Protein AF-A0AAV5KR91-F1 (afdb_monomer)

Secondary structure (DSSP, 8-state):
-HHHHHHHHHHHHHHHHHHGGGTS------HHHHHHHHHHHHHHHHHHHHHHHHHHHHHHHHHHHHHHHHHTS---HHHHHHHHHHHSPPPP----HHHHHHHHTT-

Structure (mmCIF, N/CA/C/O backbone):
data_AF-A0AAV5KR91-F1
#
_entry.id   AF-A0AAV5KR91-F1
#
loop_
_atom_site.group_PDB
_atom_site.id
_atom_site.type_symbol
_atom_site.label_atom_id
_atom_site.label_alt_id
_atom_site.label_comp_id
_atom_site.label_asym_id
_atom_site.label_entity_id
_atom_site.label_seq_id
_atom_site.pdbx_PDB_ins_code
_atom_site.Cartn_x
_atom_site.Cartn_y
_atom_site.Cartn_z
_atom_site.occupancy
_atom_site.B_iso_or_equiv
_a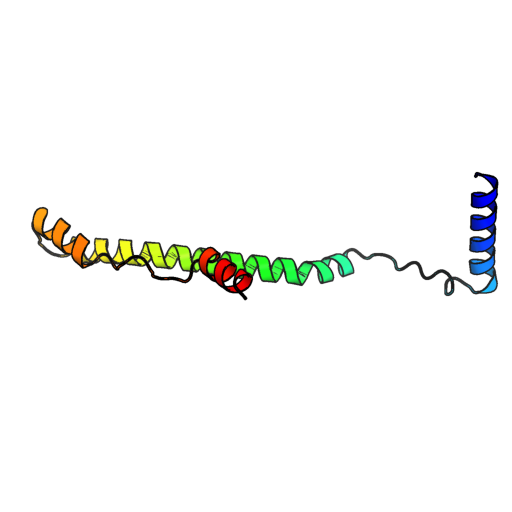tom_site.auth_seq_id
_atom_site.auth_comp_id
_atom_site.auth_asym_id
_atom_site.auth_atom_id
_atom_site.pdbx_PDB_model_num
ATOM 1 N N . MET A 1 1 ? 47.155 2.860 -19.892 1.00 60.72 1 MET A N 1
ATOM 2 C CA . MET A 1 1 ? 45.676 2.835 -19.754 1.00 60.72 1 MET A CA 1
ATOM 3 C C . MET A 1 1 ? 44.978 3.657 -20.840 1.00 60.72 1 MET A C 1
ATOM 5 O O . MET A 1 1 ? 44.099 3.119 -21.496 1.00 60.72 1 MET A O 1
ATOM 9 N N . LYS A 1 2 ? 45.434 4.891 -21.110 1.00 67.56 2 LYS A N 1
ATOM 10 C CA . LYS A 1 2 ? 44.912 5.792 -22.159 1.00 67.56 2 LYS A CA 1
ATOM 11 C C . LYS A 1 2 ? 44.837 5.164 -23.565 1.00 67.56 2 LYS A C 1
ATOM 13 O O . LYS A 1 2 ? 43.777 5.152 -24.169 1.00 67.56 2 LYS A O 1
ATOM 18 N N . PHE A 1 3 ? 45.903 4.485 -23.995 1.00 75.44 3 PHE A N 1
ATOM 19 C CA . PHE A 1 3 ? 45.962 3.776 -25.285 1.00 75.44 3 PHE A CA 1
ATOM 20 C C . PHE A 1 3 ? 44.890 2.682 -25.460 1.00 75.44 3 PHE A C 1
ATOM 22 O O . PHE A 1 3 ? 44.419 2.426 -26.561 1.00 75.44 3 PHE A O 1
ATOM 29 N N . LYS A 1 4 ? 44.469 2.026 -24.369 1.00 76.06 4 LYS A N 1
ATOM 30 C CA . LYS A 1 4 ? 43.429 0.986 -24.430 1.00 76.06 4 LYS A CA 1
ATOM 31 C C . LYS A 1 4 ? 42.035 1.596 -24.604 1.00 76.06 4 LYS A C 1
ATOM 33 O O . LYS A 1 4 ? 41.194 0.973 -25.236 1.00 76.06 4 LYS A O 1
ATOM 38 N N . LEU A 1 5 ? 41.813 2.793 -24.057 1.00 75.19 5 LEU A N 1
ATOM 39 C CA . LEU A 1 5 ? 40.546 3.511 -24.171 1.00 75.19 5 LEU A CA 1
ATOM 40 C C . LEU A 1 5 ? 40.336 4.038 -25.595 1.00 75.19 5 LEU A C 1
ATOM 42 O O . LEU A 1 5 ? 39.254 3.870 -26.144 1.00 75.19 5 LEU A O 1
ATOM 46 N N . GLU A 1 6 ? 41.391 4.586 -26.206 1.00 83.25 6 GLU A N 1
ATOM 47 C CA . GLU A 1 6 ? 41.323 5.127 -27.571 1.00 83.25 6 GLU A CA 1
ATOM 48 C C . GLU A 1 6 ? 41.040 4.035 -28.612 1.00 83.25 6 GLU A C 1
ATOM 50 O O . GLU A 1 6 ? 40.171 4.205 -29.467 1.00 83.25 6 GLU A O 1
ATOM 55 N N . ARG A 1 7 ? 41.646 2.847 -28.459 1.00 83.31 7 ARG A N 1
ATOM 56 C CA . ARG A 1 7 ? 41.321 1.701 -29.323 1.00 83.31 7 ARG A CA 1
ATOM 57 C C . ARG A 1 7 ? 39.882 1.222 -29.170 1.00 83.31 7 ARG A C 1
ATOM 59 O O . ARG A 1 7 ? 39.274 0.823 -30.152 1.00 83.31 7 ARG A O 1
ATOM 66 N N . LEU A 1 8 ? 39.327 1.240 -27.956 1.00 80.81 8 LEU A N 1
ATOM 67 C CA . LEU A 1 8 ? 37.930 0.850 -27.750 1.00 80.81 8 LEU A CA 1
ATOM 68 C C . LEU A 1 8 ? 36.996 1.822 -28.471 1.00 80.81 8 LEU A C 1
ATOM 70 O O . LEU A 1 8 ? 36.106 1.372 -29.179 1.00 80.81 8 LEU A O 1
ATOM 74 N N . THR A 1 9 ? 37.230 3.131 -28.363 1.00 82.56 9 THR A N 1
ATOM 75 C CA . THR A 1 9 ? 36.407 4.133 -29.055 1.00 82.56 9 THR A CA 1
ATOM 76 C C . THR A 1 9 ? 36.480 4.036 -30.578 1.00 82.56 9 THR A C 1
ATOM 78 O O . THR A 1 9 ? 35.463 4.227 -31.238 1.00 82.56 9 THR A O 1
ATOM 81 N N . GLU A 1 10 ? 37.639 3.696 -31.148 1.00 84.88 10 GLU A N 1
ATOM 82 C CA . GLU A 1 10 ? 37.766 3.433 -32.590 1.00 84.88 10 GLU A CA 1
ATOM 83 C C . GLU A 1 10 ? 37.020 2.164 -33.013 1.00 84.88 10 GLU A C 1
ATOM 85 O O . GLU A 1 10 ? 36.340 2.161 -34.036 1.00 84.88 10 GLU A O 1
ATOM 90 N N . ILE A 1 11 ? 37.092 1.103 -32.201 1.00 81.88 11 ILE A N 1
ATOM 91 C CA . ILE A 1 11 ? 36.346 -0.140 -32.435 1.00 81.88 11 ILE A CA 1
ATOM 92 C C . ILE A 1 11 ? 34.835 0.128 -32.402 1.00 81.88 11 ILE A C 1
ATOM 94 O O . ILE A 1 11 ? 34.123 -0.362 -33.272 1.00 81.88 11 ILE A O 1
ATOM 98 N N . TYR A 1 12 ? 34.349 0.933 -31.451 1.00 77.06 12 TYR A N 1
ATOM 99 C CA . TYR A 1 12 ? 32.935 1.316 -31.375 1.00 77.06 12 TYR A CA 1
ATOM 100 C C . TYR A 1 12 ? 32.474 2.071 -32.625 1.00 77.06 12 TYR A C 1
ATOM 102 O O . TYR A 1 12 ? 31.464 1.692 -33.208 1.00 77.06 12 TYR A O 1
ATOM 110 N N . LYS A 1 13 ? 33.241 3.072 -33.077 1.00 81.25 13 LYS A N 1
ATOM 111 C CA . LYS A 1 13 ? 32.920 3.827 -34.300 1.00 81.25 13 LYS A CA 1
ATOM 112 C C . LYS A 1 13 ? 32.867 2.933 -35.533 1.00 81.25 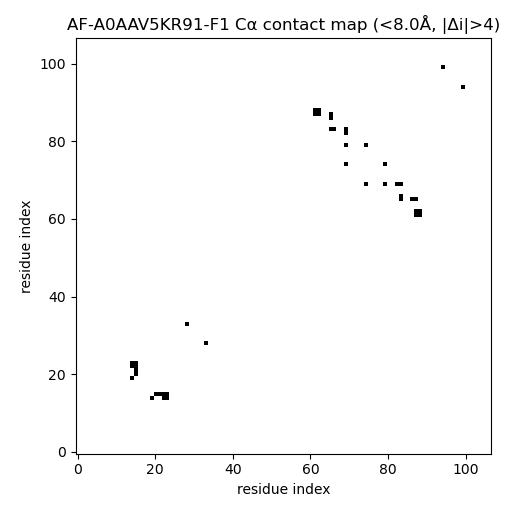13 LYS A C 1
ATOM 114 O O . LYS A 1 13 ? 31.952 3.050 -36.335 1.00 81.25 13 LYS A O 1
ATOM 119 N N . LYS A 1 14 ? 33.825 2.013 -35.655 1.00 82.31 14 LYS A N 1
ATOM 120 C CA . LYS A 1 14 ? 33.876 1.083 -36.782 1.00 82.31 14 LYS A CA 1
ATOM 121 C C . LYS A 1 14 ? 32.693 0.111 -36.787 1.00 82.31 14 LYS A C 1
ATOM 123 O O . LYS A 1 14 ? 32.136 -0.170 -37.838 1.00 82.31 14 LYS A O 1
ATOM 128 N N . LEU A 1 15 ? 32.284 -0.376 -35.615 1.00 80.94 15 LEU A N 1
ATOM 129 C CA . LEU A 1 15 ? 31.112 -1.247 -35.488 1.00 80.94 15 LEU A CA 1
ATOM 130 C C . LEU A 1 15 ? 29.796 -0.517 -35.807 1.00 80.94 15 LEU A C 1
ATOM 132 O O . LEU A 1 15 ? 28.885 -1.134 -36.350 1.00 80.94 15 LEU A O 1
ATOM 136 N N . GLU A 1 16 ? 29.697 0.772 -35.483 1.00 77.56 16 GLU A N 1
ATOM 137 C CA . GLU A 1 16 ? 28.545 1.621 -35.814 1.00 77.56 16 GLU A CA 1
ATOM 138 C C . GLU A 1 16 ? 28.460 1.925 -37.319 1.00 77.56 16 GLU A C 1
ATOM 140 O O . GLU A 1 16 ? 27.376 1.879 -37.896 1.00 77.56 16 GLU A O 1
ATOM 145 N N . GLU A 1 17 ? 29.602 2.183 -37.964 1.00 80.25 17 GLU A N 1
ATOM 146 C CA . GLU A 1 17 ? 29.702 2.478 -39.400 1.00 80.25 17 GLU A CA 1
ATOM 147 C C . GLU A 1 17 ? 29.425 1.242 -40.276 1.00 80.25 17 GLU A C 1
ATOM 149 O O . GLU A 1 17 ? 28.644 1.324 -41.222 1.00 80.25 17 GLU A O 1
ATOM 154 N N . ASP A 1 18 ? 30.007 0.085 -39.934 1.00 81.31 18 ASP A N 1
ATOM 155 C CA . ASP A 1 18 ? 29.927 -1.136 -40.754 1.00 81.31 18 ASP A CA 1
ATOM 156 C C . ASP A 1 18 ? 28.573 -1.862 -40.635 1.00 81.31 18 ASP A C 1
ATOM 158 O O . ASP A 1 18 ? 28.128 -2.523 -41.575 1.00 81.31 18 ASP A O 1
ATOM 162 N N . PHE A 1 19 ? 27.910 -1.770 -39.479 1.00 74.56 19 PHE A N 1
ATOM 163 C CA . PHE A 1 19 ? 26.692 -2.539 -39.192 1.00 74.56 19 PHE A CA 1
ATOM 164 C C . PHE A 1 19 ? 25.464 -1.667 -38.874 1.00 74.56 19 PHE A C 1
ATOM 166 O O . PHE A 1 19 ? 24.386 -2.183 -38.547 1.00 74.56 19 PHE A O 1
ATOM 173 N N . GLY A 1 20 ? 25.612 -0.345 -38.986 1.00 67.88 20 GLY A N 1
ATOM 174 C CA . GLY A 1 20 ? 24.594 0.635 -38.628 1.00 67.88 20 GLY A CA 1
ATOM 175 C C . GLY A 1 20 ? 24.280 0.650 -37.130 1.00 67.88 20 GLY A C 1
ATOM 176 O O . GLY A 1 20 ? 24.766 -0.168 -36.344 1.00 67.88 20 GLY A O 1
ATOM 177 N N . GLU A 1 21 ? 23.368 1.539 -36.727 1.00 62.78 21 GLU A N 1
ATOM 178 C CA . GLU A 1 21 ? 22.912 1.707 -35.332 1.00 62.78 21 GLU A CA 1
ATOM 179 C C . GLU A 1 21 ? 22.331 0.423 -34.687 1.00 62.78 21 GLU A C 1
ATOM 181 O O . GLU A 1 21 ? 21.990 0.405 -33.506 1.00 62.78 21 GLU A O 1
ATOM 186 N N . THR A 1 22 ? 22.214 -0.675 -35.440 1.00 61.94 22 THR A N 1
ATOM 187 C CA . THR A 1 22 ? 21.635 -1.945 -34.990 1.00 61.94 22 THR A CA 1
ATOM 188 C C . THR A 1 22 ? 22.595 -2.834 -34.192 1.00 61.94 22 THR A C 1
ATOM 190 O O . THR A 1 22 ? 22.123 -3.673 -33.424 1.00 61.94 22 THR A O 1
ATOM 193 N N . VAL A 1 23 ? 23.920 -2.648 -34.306 1.00 62.72 23 VAL A N 1
ATOM 194 C CA . VAL A 1 23 ? 24.908 -3.452 -33.546 1.00 62.72 23 VAL A CA 1
ATOM 195 C C . VAL A 1 23 ? 25.228 -2.861 -32.174 1.00 62.72 23 VAL A C 1
ATOM 197 O O . VAL A 1 23 ? 25.506 -3.606 -31.234 1.00 62.72 23 VAL A O 1
ATOM 200 N N . LEU A 1 24 ? 25.100 -1.543 -32.007 1.00 65.50 24 LEU A N 1
ATOM 201 C CA . LEU A 1 24 ? 25.19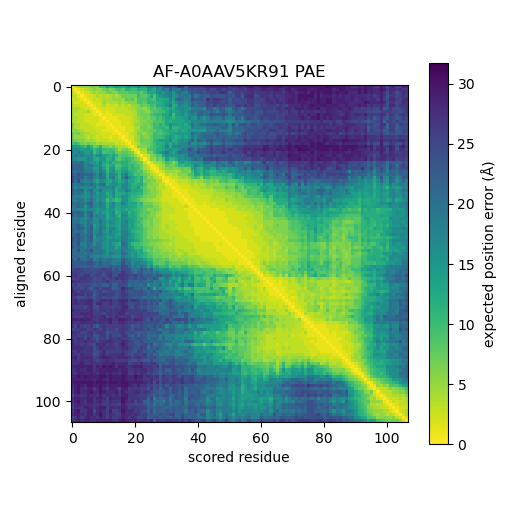9 -0.879 -30.706 1.00 65.50 24 LEU A CA 1
ATOM 202 C C . LEU A 1 24 ? 23.803 -0.650 -30.125 1.00 65.50 24 LEU A C 1
ATOM 204 O O . LEU A 1 24 ? 23.340 0.482 -30.011 1.00 65.50 24 LEU A O 1
ATOM 208 N N . TYR A 1 25 ? 23.123 -1.731 -29.730 1.00 61.53 25 TYR A N 1
ATOM 209 C CA . TYR A 1 25 ? 21.859 -1.614 -29.002 1.00 61.53 25 TYR A CA 1
ATOM 210 C C . TYR A 1 25 ? 22.104 -0.967 -27.629 1.00 61.53 25 TYR A C 1
ATOM 212 O O . TYR A 1 25 ? 22.407 -1.643 -26.645 1.00 61.53 25 TYR A O 1
ATOM 220 N N . VAL A 1 26 ? 21.984 0.360 -27.558 1.00 70.56 26 VAL A N 1
ATOM 221 C CA . VAL A 1 26 ? 21.910 1.110 -26.302 1.00 70.56 26 VAL A CA 1
ATOM 222 C C . VAL A 1 26 ? 20.429 1.362 -26.029 1.00 70.56 26 VAL A C 1
ATOM 224 O O . VAL A 1 26 ? 19.857 2.299 -26.596 1.00 70.56 26 VAL A O 1
ATOM 227 N N . PRO A 1 27 ? 19.760 0.529 -25.209 1.00 67.31 27 PRO A N 1
ATOM 228 C CA . PRO A 1 27 ? 18.366 0.768 -24.880 1.00 67.31 27 PRO A CA 1
ATOM 229 C C . PRO A 1 27 ? 18.264 2.131 -24.198 1.00 67.31 27 PRO A C 1
ATOM 231 O O . PRO A 1 27 ? 18.861 2.363 -23.145 1.00 67.31 27 PRO A O 1
ATOM 234 N N . LYS A 1 28 ? 17.513 3.054 -24.803 1.00 70.31 28 LYS A N 1
ATOM 235 C CA . LYS A 1 28 ? 17.207 4.340 -24.177 1.00 70.31 28 LYS A CA 1
ATOM 236 C C . LYS A 1 28 ? 16.334 4.046 -22.963 1.00 70.31 28 LYS A C 1
ATOM 238 O O . LYS A 1 28 ? 15.202 3.591 -23.105 1.00 70.31 28 LYS A O 1
ATOM 243 N N . PHE A 1 29 ? 16.882 4.236 -21.768 1.00 70.69 29 PHE A N 1
ATOM 244 C CA . PHE A 1 29 ? 16.120 4.054 -20.542 1.00 70.69 29 PHE A CA 1
ATOM 245 C C . PHE A 1 29 ? 15.058 5.155 -20.451 1.00 70.69 29 PHE A C 1
ATOM 247 O O . PHE A 1 29 ? 15.365 6.300 -20.124 1.00 70.69 29 PHE A O 1
ATOM 254 N N . ASP A 1 30 ? 13.820 4.812 -20.802 1.00 83.31 30 ASP A N 1
ATOM 255 C CA . ASP A 1 30 ? 12.685 5.728 -20.747 1.00 83.31 30 ASP A CA 1
ATOM 256 C C . ASP A 1 30 ? 12.139 5.807 -19.314 1.00 83.31 30 ASP A C 1
ATOM 258 O O . ASP A 1 30 ? 11.960 4.791 -18.630 1.00 83.31 30 ASP A O 1
ATOM 262 N N . MET A 1 31 ? 11.825 7.023 -18.865 1.00 84.38 31 MET A N 1
ATOM 263 C CA . MET A 1 31 ? 11.137 7.251 -17.595 1.00 84.38 31 MET A CA 1
ATOM 264 C C . MET A 1 31 ? 9.785 6.526 -17.545 1.00 84.38 31 MET A C 1
ATOM 266 O O . MET A 1 31 ? 9.363 6.098 -16.471 1.00 84.38 31 MET A O 1
ATOM 270 N N . GLN A 1 32 ? 9.135 6.318 -18.695 1.00 85.12 32 GLN A N 1
ATOM 271 C CA . GLN A 1 32 ? 7.907 5.524 -18.798 1.00 85.12 32 GLN A CA 1
ATOM 272 C C . GLN A 1 32 ? 8.137 4.062 -18.395 1.00 85.12 32 GLN A C 1
ATOM 274 O O . GLN A 1 32 ? 7.369 3.494 -17.619 1.00 85.12 32 GLN A O 1
ATOM 279 N N . THR A 1 33 ? 9.240 3.467 -18.851 1.00 87.62 33 THR A N 1
ATOM 280 C CA . THR A 1 33 ? 9.624 2.100 -18.488 1.00 87.62 33 THR A CA 1
ATOM 281 C C . THR A 1 33 ? 9.924 2.013 -16.996 1.00 87.62 33 THR A C 1
ATOM 283 O O . THR A 1 33 ? 9.419 1.116 -16.325 1.00 87.62 33 THR A O 1
ATOM 286 N N . ALA A 1 34 ? 10.660 2.979 -16.438 1.00 87.69 34 ALA A N 1
ATOM 287 C CA . ALA A 1 34 ? 10.912 3.042 -14.997 1.00 87.69 34 ALA A CA 1
ATOM 288 C C . ALA A 1 34 ? 9.610 3.090 -14.176 1.00 87.69 34 ALA A C 1
ATOM 290 O O . ALA A 1 34 ? 9.487 2.395 -13.167 1.00 87.69 34 ALA A O 1
ATOM 291 N N . ALA A 1 35 ? 8.616 3.861 -14.629 1.00 89.50 35 ALA A N 1
ATOM 292 C CA . ALA A 1 35 ? 7.308 3.931 -13.984 1.00 89.50 35 ALA A CA 1
ATOM 293 C C . ALA A 1 35 ? 6.570 2.582 -14.020 1.00 89.50 35 ALA A C 1
ATOM 295 O O . ALA A 1 35 ? 6.014 2.161 -13.002 1.00 89.50 35 ALA A O 1
ATOM 296 N N . LEU A 1 36 ? 6.619 1.864 -15.149 1.00 92.06 36 LEU A N 1
ATOM 297 C CA . LEU A 1 36 ? 6.054 0.515 -15.256 1.00 92.06 36 LEU A CA 1
ATOM 298 C C . LEU A 1 36 ? 6.722 -0.454 -14.272 1.00 92.06 36 LEU A C 1
ATOM 300 O O . LEU A 1 36 ? 6.019 -1.186 -13.574 1.00 92.06 36 LEU A O 1
ATOM 304 N N . TRP A 1 37 ? 8.051 -0.398 -14.139 1.00 90.62 37 TRP A N 1
ATOM 305 C CA . TRP A 1 37 ? 8.804 -1.218 -13.182 1.00 90.62 37 TRP A CA 1
ATOM 306 C C . TRP A 1 37 ? 8.526 -0.866 -11.715 1.00 90.62 37 TRP A C 1
ATOM 308 O O . TRP A 1 37 ? 8.583 -1.743 -10.854 1.00 90.62 37 TRP A O 1
ATOM 318 N N . LEU A 1 38 ? 8.194 0.390 -11.412 1.00 93.62 38 LEU A N 1
ATOM 319 C CA . LEU A 1 38 ? 7.851 0.834 -10.056 1.00 93.62 38 LEU A CA 1
ATOM 320 C C . LEU A 1 38 ? 6.391 0.561 -9.675 1.00 93.62 38 LEU A C 1
ATOM 322 O O . LEU A 1 38 ? 6.068 0.509 -8.485 1.00 93.62 38 LEU A O 1
ATOM 326 N N . SER A 1 39 ? 5.510 0.354 -10.655 1.00 95.25 39 SER A N 1
ATOM 327 C CA . SER A 1 39 ? 4.078 0.156 -10.416 1.00 95.25 39 SER A CA 1
ATOM 328 C C . SER A 1 39 ? 3.746 -0.971 -9.420 1.00 95.25 39 SER A C 1
ATOM 330 O O . SER A 1 39 ? 2.912 -0.725 -8.543 1.00 95.25 39 SER A O 1
ATOM 332 N N . PRO A 1 40 ? 4.410 -2.151 -9.415 1.00 96.31 40 PRO A N 1
ATOM 333 C CA . PRO A 1 40 ? 4.067 -3.210 -8.468 1.00 96.31 40 PRO A CA 1
ATOM 334 C C . PRO A 1 40 ? 4.392 -2.824 -7.023 1.00 96.31 40 PRO A C 1
ATOM 336 O O . PRO A 1 40 ? 3.632 -3.154 -6.113 1.00 96.31 40 PRO A O 1
ATOM 339 N N . LEU A 1 41 ? 5.485 -2.083 -6.803 1.00 96.44 41 LEU A N 1
ATOM 340 C CA . LEU A 1 41 ? 5.869 -1.602 -5.474 1.00 96.44 41 LEU A CA 1
ATOM 341 C C . LEU A 1 41 ? 4.869 -0.572 -4.948 1.00 96.44 41 LEU A C 1
ATOM 343 O O . LEU A 1 41 ? 4.474 -0.641 -3.784 1.00 96.44 41 LEU A O 1
ATOM 347 N N . LEU A 1 42 ? 4.421 0.346 -5.808 1.00 96.81 42 LEU A N 1
ATOM 348 C CA . LEU A 1 42 ? 3.421 1.350 -5.445 1.00 96.81 42 LEU A CA 1
ATOM 349 C C . LEU A 1 42 ? 2.075 0.702 -5.103 1.00 96.81 42 LEU A C 1
ATOM 351 O O . LEU A 1 42 ? 1.500 1.005 -4.058 1.00 96.81 42 LEU A O 1
ATOM 355 N N . VAL A 1 43 ? 1.599 -0.228 -5.937 1.00 97.19 43 VAL A N 1
ATOM 356 C CA . VAL A 1 43 ? 0.329 -0.937 -5.711 1.00 97.19 43 VAL A CA 1
ATOM 357 C C . VAL A 1 43 ? 0.395 -1.783 -4.438 1.00 97.19 43 VAL A C 1
ATOM 359 O O . VAL A 1 43 ? -0.509 -1.710 -3.603 1.00 97.19 43 VAL A O 1
ATOM 362 N N . ALA A 1 44 ? 1.478 -2.540 -4.240 1.00 97.12 44 ALA A N 1
ATOM 363 C CA . ALA A 1 44 ? 1.666 -3.346 -3.037 1.00 97.12 44 ALA A CA 1
ATOM 364 C C . ALA A 1 44 ? 1.737 -2.478 -1.770 1.00 97.12 44 ALA A C 1
ATOM 366 O O . ALA A 1 44 ? 1.088 -2.790 -0.769 1.00 97.12 44 ALA A O 1
ATOM 367 N N . GLY A 1 45 ? 2.482 -1.369 -1.819 1.00 97.56 45 GLY A N 1
ATOM 368 C CA . GLY A 1 45 ? 2.600 -0.421 -0.713 1.00 97.56 45 GLY A CA 1
ATOM 369 C C . GLY A 1 45 ? 1.260 0.217 -0.350 1.00 97.56 45 GLY A C 1
ATOM 370 O O . GLY A 1 45 ? 0.882 0.230 0.823 1.00 97.56 45 GLY A O 1
ATOM 371 N N . ALA A 1 46 ? 0.502 0.673 -1.350 1.00 97.75 46 ALA A N 1
ATOM 372 C CA . ALA A 1 46 ? -0.824 1.246 -1.145 1.00 97.75 46 ALA A CA 1
ATOM 373 C C . ALA A 1 46 ? -1.791 0.230 -0.516 1.00 97.75 46 ALA A C 1
ATOM 375 O O . ALA A 1 46 ? -2.422 0.526 0.500 1.00 97.75 46 ALA A O 1
ATOM 376 N N . ALA A 1 47 ? -1.862 -0.991 -1.057 1.00 96.94 47 ALA A N 1
ATOM 377 C CA . ALA A 1 47 ? -2.724 -2.046 -0.527 1.00 96.94 47 ALA A CA 1
ATOM 378 C C . ALA A 1 47 ? -2.369 -2.411 0.927 1.00 96.94 47 ALA A C 1
ATOM 380 O O . ALA A 1 47 ? -3.252 -2.519 1.783 1.00 96.94 47 ALA A O 1
ATOM 381 N N . ALA A 1 48 ? -1.075 -2.544 1.236 1.00 96.62 48 ALA A N 1
ATOM 382 C CA . ALA A 1 48 ? -0.604 -2.804 2.594 1.00 96.62 48 ALA A CA 1
ATOM 383 C C . ALA A 1 48 ? -0.947 -1.651 3.558 1.00 96.62 48 ALA A C 1
ATOM 385 O O . ALA A 1 48 ? -1.384 -1.893 4.689 1.00 96.62 48 ALA A O 1
ATOM 386 N N . GLY A 1 49 ? -0.809 -0.400 3.110 1.00 95.50 49 GLY A N 1
ATOM 387 C CA . GLY A 1 49 ? -1.192 0.785 3.877 1.00 95.50 49 GLY A CA 1
ATOM 388 C C . GL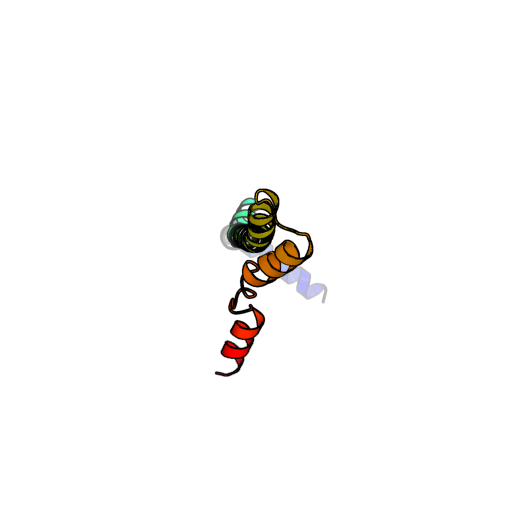Y A 1 49 ? -2.687 0.802 4.208 1.00 95.50 49 GLY A C 1
ATOM 389 O O . GLY A 1 49 ? -3.062 0.942 5.373 1.00 95.50 49 GLY A O 1
ATOM 390 N N . VAL A 1 50 ? -3.547 0.555 3.214 1.00 95.75 50 VAL A N 1
ATOM 391 C CA . VAL A 1 50 ? -5.005 0.478 3.414 1.00 95.75 50 VAL A CA 1
ATOM 392 C C . VAL A 1 50 ? -5.370 -0.639 4.395 1.00 95.75 50 VAL A C 1
ATOM 394 O O . VAL A 1 50 ? -6.127 -0.404 5.339 1.00 95.75 50 VAL A O 1
ATOM 397 N N . TRP A 1 51 ? -4.797 -1.836 4.234 1.00 92.69 51 TRP A N 1
ATOM 398 C CA . TRP A 1 51 ? -5.082 -2.971 5.116 1.00 92.69 51 TRP A CA 1
ATOM 399 C C . TRP A 1 51 ? -4.674 -2.705 6.568 1.00 92.69 51 TRP A C 1
ATOM 401 O O . TRP A 1 51 ? -5.449 -2.958 7.496 1.00 92.69 51 TRP A O 1
ATOM 411 N N . THR A 1 52 ? -3.467 -2.177 6.786 1.00 92.25 52 THR A N 1
ATOM 412 C CA . THR A 1 52 ? -2.983 -1.868 8.140 1.00 92.25 52 THR A CA 1
ATOM 413 C C . THR A 1 52 ? -3.824 -0.776 8.802 1.00 92.25 52 THR A C 1
ATOM 415 O O . THR A 1 52 ? -4.199 -0.932 9.967 1.00 92.25 52 THR A O 1
ATOM 418 N N . TYR A 1 53 ? -4.208 0.267 8.059 1.00 87.75 53 TYR A N 1
ATOM 419 C CA . TYR A 1 53 ? -5.095 1.323 8.545 1.00 87.75 53 TYR A CA 1
ATOM 420 C C . TYR A 1 53 ? -6.486 0.795 8.916 1.00 87.75 53 TYR A C 1
ATOM 422 O O . TYR A 1 53 ? -6.978 1.055 10.017 1.00 87.75 53 TYR A O 1
ATOM 430 N N . GLN A 1 54 ? -7.111 0.005 8.039 1.00 88.06 54 GLN A N 1
ATOM 431 C CA . GLN A 1 54 ? -8.432 -0.568 8.296 1.00 88.06 54 GLN A CA 1
ATOM 432 C C . GLN A 1 54 ? -8.402 -1.500 9.512 1.00 88.06 54 GLN A C 1
ATOM 434 O O . GLN A 1 54 ? -9.267 -1.413 10.386 1.00 88.06 54 GLN A O 1
ATOM 439 N N . LYS A 1 55 ? -7.364 -2.335 9.627 1.00 85.50 55 LYS A N 1
ATOM 440 C CA . LYS A 1 55 ? -7.152 -3.202 10.790 1.00 85.50 55 LYS A CA 1
ATOM 441 C C . LYS A 1 55 ? -6.978 -2.403 12.081 1.00 85.50 55 LYS A C 1
ATOM 443 O O . LYS A 1 55 ? -7.491 -2.810 13.121 1.00 85.50 55 LYS A O 1
ATOM 448 N N . HIS A 1 56 ? -6.270 -1.277 12.032 1.00 82.69 56 HIS A N 1
ATOM 449 C CA . HIS A 1 56 ? -6.124 -0.389 13.182 1.00 82.69 56 HIS A CA 1
ATOM 450 C C . HIS A 1 56 ? -7.472 0.234 13.584 1.00 82.69 56 HIS A C 1
ATOM 452 O O . HIS A 1 56 ? -7.863 0.162 14.747 1.00 82.69 56 HIS A O 1
ATOM 458 N N . ARG A 1 57 ? -8.235 0.754 12.614 1.00 81.44 57 ARG A N 1
ATOM 459 C CA . ARG A 1 57 ? -9.565 1.350 12.838 1.00 81.44 57 ARG A CA 1
ATOM 460 C C . ARG A 1 57 ? -10.571 0.358 13.419 1.00 81.44 57 ARG A C 1
ATOM 462 O O . ARG A 1 57 ? -11.329 0.731 14.310 1.00 81.44 57 ARG A O 1
ATOM 469 N N . GLN A 1 58 ? -10.553 -0.901 12.976 1.00 78.12 58 GLN A N 1
ATOM 470 C CA . GLN A 1 58 ? -11.415 -1.948 13.538 1.00 78.12 58 GLN A CA 1
ATOM 471 C C . GLN A 1 58 ? -11.180 -2.151 15.039 1.00 78.12 58 GLN A C 1
ATOM 473 O O . GLN A 1 58 ? -12.143 -2.269 15.793 1.00 78.12 58 GLN A O 1
ATOM 478 N N . LYS A 1 59 ? -9.918 -2.129 15.490 1.00 69.50 59 LYS A N 1
ATOM 479 C CA . LYS A 1 59 ? -9.596 -2.254 16.918 1.00 69.50 59 LYS A CA 1
ATOM 480 C C . LYS A 1 59 ? -10.150 -1.086 17.725 1.00 69.50 59 LYS A C 1
ATOM 482 O O . LYS A 1 59 ? -10.696 -1.305 18.795 1.00 69.50 59 LYS A O 1
ATOM 487 N N . THR A 1 60 ? -10.051 0.144 17.232 1.00 74.06 60 THR A N 1
ATOM 488 C CA . THR A 1 60 ? -10.573 1.312 17.957 1.00 74.06 60 THR A CA 1
ATOM 489 C C . THR A 1 60 ? -12.103 1.336 17.979 1.00 74.06 60 THR A C 1
ATOM 491 O O . THR A 1 60 ? -12.690 1.648 19.011 1.00 74.06 60 THR A O 1
ATOM 494 N N . ASN A 1 61 ? -12.761 0.949 16.880 1.00 77.75 61 ASN A N 1
ATOM 495 C CA . ASN A 1 61 ? -14.222 0.985 16.772 1.00 77.75 61 ASN A CA 1
ATOM 496 C C . ASN A 1 61 ? -14.928 0.105 17.814 1.00 77.75 61 ASN A C 1
ATOM 498 O O . ASN A 1 61 ? -15.946 0.531 18.349 1.00 77.75 61 ASN A O 1
ATOM 502 N N . VAL A 1 62 ? -14.393 -1.075 18.152 1.00 79.00 62 VAL A N 1
ATOM 503 C CA . VAL A 1 62 ? -15.016 -1.944 19.171 1.00 79.00 62 VAL A CA 1
ATOM 504 C C . VAL A 1 62 ? -14.921 -1.364 20.586 1.00 79.00 62 VAL A C 1
ATOM 506 O O . VAL A 1 62 ? -15.889 -1.434 21.335 1.00 79.00 62 VAL A O 1
ATOM 509 N N . HIS A 1 63 ? -13.810 -0.703 20.932 1.00 80.56 63 HIS A N 1
ATOM 510 C CA . HIS A 1 63 ? -13.660 -0.042 22.235 1.00 80.56 63 HIS A CA 1
ATOM 511 C C . HIS A 1 63 ? -14.610 1.159 22.360 1.00 80.56 63 HIS A C 1
ATOM 513 O O . HIS A 1 63 ? -15.230 1.368 23.400 1.00 80.56 63 HIS A O 1
ATOM 519 N N . ILE A 1 64 ? -14.778 1.924 21.274 1.00 80.38 64 ILE A N 1
ATOM 520 C CA . ILE A 1 64 ? -15.745 3.0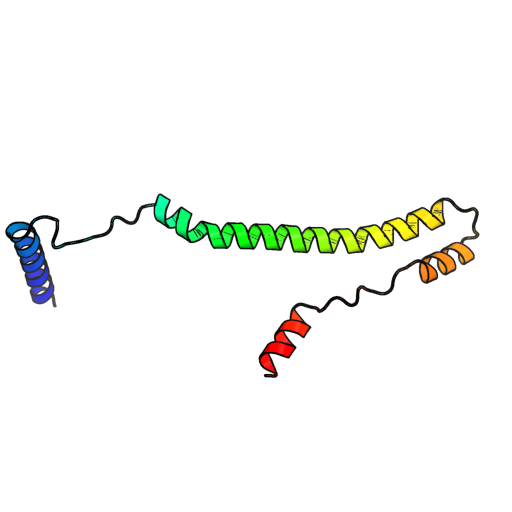29 21.223 1.00 80.38 64 ILE A CA 1
ATOM 521 C C . ILE A 1 64 ? -17.191 2.511 21.254 1.00 80.38 64 ILE A C 1
ATOM 523 O O . ILE A 1 64 ? -18.044 3.130 21.887 1.00 80.38 64 ILE A O 1
ATOM 527 N N . MET A 1 65 ? -17.473 1.366 20.626 1.00 82.25 65 MET A N 1
ATOM 528 C CA . MET A 1 65 ? -18.784 0.715 20.690 1.00 82.25 65 MET A CA 1
ATOM 529 C C . MET A 1 65 ? -19.125 0.293 22.123 1.00 82.25 65 MET A C 1
ATOM 531 O O . MET A 1 65 ? -20.203 0.6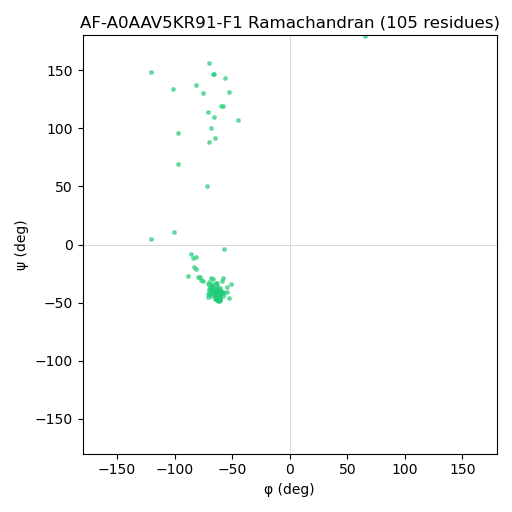40 22.598 1.00 82.25 65 MET A O 1
ATOM 535 N N . ALA A 1 66 ? -18.201 -0.358 22.838 1.00 84.50 66 ALA A N 1
ATOM 536 C CA . ALA A 1 66 ? -18.395 -0.722 24.243 1.00 84.50 66 ALA A CA 1
ATOM 537 C C . ALA A 1 66 ? -18.687 0.512 25.120 1.00 84.50 66 ALA A C 1
ATOM 539 O O . ALA A 1 66 ? -19.647 0.519 25.889 1.00 84.50 66 ALA A O 1
ATOM 540 N N . LEU A 1 67 ? -17.934 1.603 24.932 1.00 83.62 67 LEU A N 1
ATOM 541 C CA . LEU A 1 67 ? -18.172 2.867 25.639 1.00 83.62 67 LEU A CA 1
ATOM 542 C C . LEU A 1 67 ? -19.552 3.468 25.342 1.00 83.62 67 LEU A C 1
ATOM 544 O O . LEU A 1 67 ? -20.218 3.968 26.249 1.00 83.62 67 LEU A O 1
ATOM 548 N N . ASN A 1 68 ? -19.992 3.436 24.084 1.00 83.69 68 ASN A N 1
ATOM 549 C CA . ASN A 1 68 ? -21.287 3.993 23.697 1.00 83.69 68 ASN A CA 1
ATOM 550 C C . ASN A 1 68 ? -22.466 3.157 24.213 1.00 83.69 68 ASN A C 1
ATOM 552 O O . ASN A 1 68 ? -23.478 3.740 24.596 1.00 83.69 68 ASN A O 1
ATOM 556 N N . LEU A 1 69 ? -22.327 1.830 24.296 1.00 84.25 69 LEU A N 1
ATOM 557 C CA . LEU A 1 69 ? -23.352 0.947 24.866 1.00 84.25 69 LEU A CA 1
ATOM 558 C C . LEU A 1 69 ? -23.605 1.243 26.352 1.00 84.25 69 LEU A C 1
ATOM 560 O O . LEU A 1 69 ? -24.750 1.270 26.786 1.00 84.25 69 LEU A O 1
ATOM 564 N N . VAL A 1 70 ? -22.554 1.531 27.124 1.00 86.56 70 VAL A N 1
ATOM 565 C CA . VAL A 1 70 ? -22.664 1.803 28.571 1.00 86.56 70 VAL A CA 1
ATOM 566 C C . VAL A 1 70 ? -23.184 3.218 28.867 1.00 86.56 70 VAL A C 1
ATOM 568 O O . VAL A 1 70 ? -23.826 3.449 29.890 1.00 86.56 70 VAL A O 1
ATOM 571 N N . ARG A 1 71 ? -22.939 4.190 27.979 1.00 83.31 71 ARG A N 1
ATOM 572 C CA . ARG A 1 71 ? -23.344 5.595 28.184 1.00 83.31 71 ARG A CA 1
ATOM 573 C C . ARG A 1 71 ? -24.855 5.828 28.137 1.00 83.31 71 ARG A C 1
ATOM 575 O O . ARG A 1 71 ? -25.317 6.762 28.784 1.00 83.31 71 ARG A O 1
ATOM 582 N N . GLY A 1 72 ? -25.600 5.018 27.385 1.00 82.94 72 GLY A N 1
ATOM 583 C CA . GLY A 1 72 ? -27.052 5.166 27.219 1.00 82.94 72 GLY A CA 1
ATOM 584 C C . GLY A 1 72 ? -27.902 4.486 28.297 1.00 82.94 72 GLY A C 1
ATOM 585 O O . GLY A 1 72 ? -29.114 4.682 28.316 1.00 82.94 72 GLY A O 1
ATOM 586 N N . VAL A 1 73 ? -27.295 3.691 29.183 1.00 85.69 73 VAL A N 1
ATOM 587 C CA . VAL A 1 73 ? -28.011 2.903 30.196 1.00 85.69 73 VAL A CA 1
ATOM 588 C C . VAL A 1 73 ? -27.916 3.605 31.558 1.00 85.69 73 VAL A C 1
ATOM 590 O O . VAL A 1 73 ? -26.824 4.046 31.943 1.00 85.69 73 VAL A O 1
ATOM 593 N N . PRO A 1 74 ? -29.025 3.730 32.313 1.00 85.88 74 PRO A N 1
ATOM 594 C CA . PRO A 1 74 ? -29.003 4.285 33.663 1.00 85.88 74 PRO A CA 1
ATOM 595 C C . PRO A 1 74 ? -28.309 3.307 34.624 1.00 85.88 74 PRO A C 1
ATOM 597 O O . PRO A 1 74 ? -28.945 2.453 35.228 1.00 85.88 74 PRO A O 1
ATOM 600 N N . LEU A 1 75 ? -26.987 3.428 34.734 1.00 84.69 75 LEU A N 1
ATOM 601 C CA . LEU A 1 75 ? -26.126 2.617 35.602 1.00 84.69 75 LEU A CA 1
ATOM 602 C C . LEU A 1 75 ? -25.379 3.505 36.595 1.00 84.69 75 LEU A C 1
ATOM 604 O O . LEU A 1 75 ? -24.998 4.638 36.268 1.00 84.69 75 LEU A O 1
ATOM 608 N N . THR A 1 76 ? -25.098 2.972 37.780 1.00 91.12 76 THR A N 1
ATOM 609 C CA . THR A 1 76 ? -24.210 3.619 38.751 1.00 91.12 76 THR A CA 1
ATOM 610 C C . THR A 1 76 ? -22.750 3.597 38.268 1.00 91.12 76 THR A C 1
ATOM 612 O O . THR A 1 76 ? -22.379 2.748 37.457 1.00 91.12 76 THR A O 1
ATOM 615 N N . PRO A 1 77 ? -21.874 4.509 38.736 1.00 88.62 77 PRO A N 1
ATOM 616 C CA . PRO A 1 77 ? -20.478 4.558 38.286 1.00 88.62 77 PRO A CA 1
ATOM 617 C C . PRO A 1 77 ? -19.723 3.229 38.447 1.00 88.62 77 PRO A C 1
ATOM 619 O O . PRO A 1 77 ? -18.966 2.854 37.558 1.00 88.62 77 PRO A O 1
ATOM 622 N N . LYS A 1 78 ? -19.993 2.484 39.528 1.00 89.12 78 LYS A N 1
ATOM 623 C CA . LYS A 1 78 ? -19.397 1.161 39.769 1.00 89.12 78 LYS A CA 1
ATOM 624 C C . LYS A 1 78 ? -19.895 0.112 38.775 1.00 89.12 78 LYS A C 1
ATOM 626 O O . LY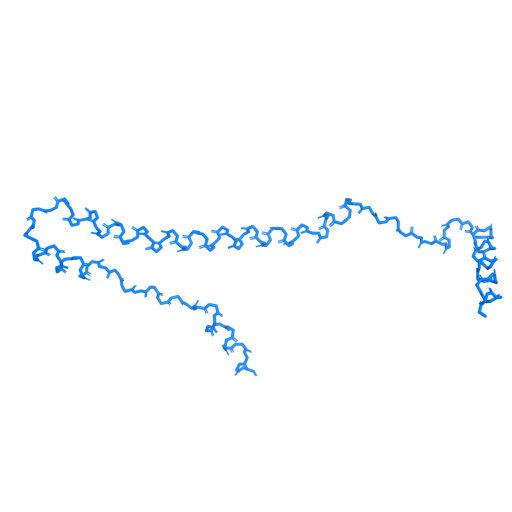S A 1 78 ? -19.096 -0.627 38.217 1.00 89.12 78 LYS A O 1
ATOM 631 N N . GLU A 1 79 ? -21.200 0.084 38.504 1.00 88.81 79 GLU A N 1
ATOM 632 C CA . GLU A 1 79 ? -21.782 -0.828 37.508 1.00 88.81 79 GLU A CA 1
ATOM 633 C C . GLU A 1 79 ? -21.275 -0.521 36.094 1.00 88.81 79 GLU A C 1
ATOM 635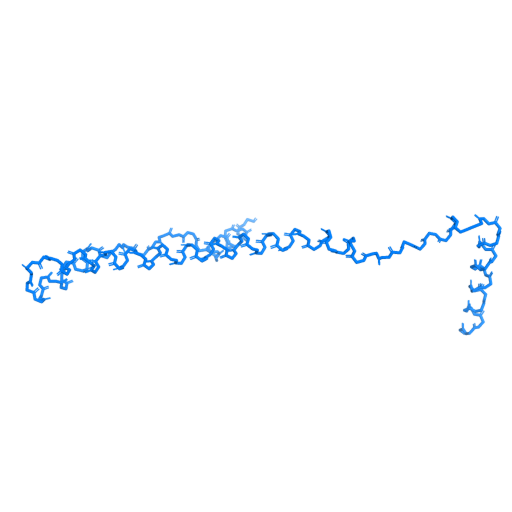 O O . GLU A 1 79 ? -21.074 -1.439 35.303 1.00 88.81 79 GLU A O 1
ATOM 640 N N 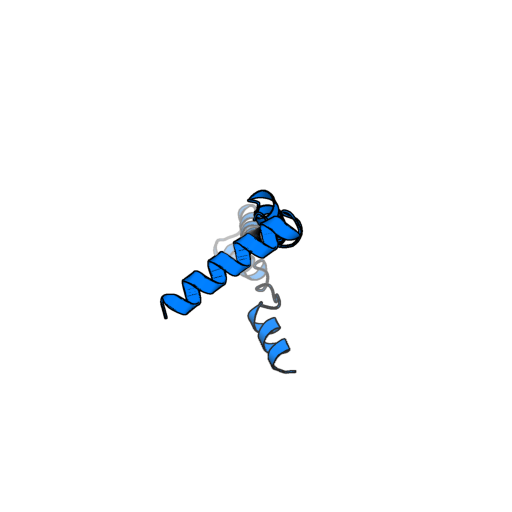. LYS A 1 80 ? -21.008 0.755 35.778 1.00 88.44 80 LYS A N 1
ATOM 641 C CA . LYS A 1 80 ? -20.412 1.158 34.496 1.00 88.44 80 LYS A CA 1
ATOM 642 C C . LYS A 1 80 ? -18.999 0.619 34.320 1.00 88.44 80 LYS A C 1
ATOM 644 O O . LYS A 1 80 ? -18.688 0.136 33.237 1.00 88.44 80 LYS A O 1
ATOM 649 N N . GLU A 1 81 ? -18.162 0.692 35.352 1.00 88.00 81 GLU A N 1
ATOM 650 C CA . GLU A 1 81 ? -16.810 0.119 35.312 1.00 88.00 81 GLU A CA 1
ATOM 651 C C . GLU A 1 81 ? -16.864 -1.394 35.098 1.00 88.00 81 GLU A C 1
ATOM 653 O O . GLU A 1 81 ? -16.194 -1.911 34.206 1.00 88.00 81 GLU A O 1
ATOM 658 N N . THR A 1 82 ? -17.732 -2.092 35.837 1.00 89.81 82 THR A N 1
ATOM 659 C CA . THR A 1 82 ? -17.910 -3.541 35.678 1.00 89.81 82 THR A CA 1
ATOM 660 C C . THR A 1 82 ? -18.454 -3.908 34.293 1.00 89.81 82 THR A C 1
ATOM 662 O O . THR A 1 82 ? -17.965 -4.847 33.670 1.00 89.81 82 THR A O 1
ATOM 665 N N . MET A 1 83 ? -19.425 -3.162 33.756 1.00 88.50 83 MET A N 1
ATOM 666 C CA . MET A 1 83 ? -19.935 -3.405 32.401 1.00 88.50 83 MET A CA 1
ATOM 667 C C . MET A 1 83 ? -18.902 -3.101 31.320 1.00 88.50 83 MET A C 1
ATOM 669 O O . MET A 1 83 ? -18.855 -3.821 30.328 1.00 88.50 83 MET A O 1
ATOM 673 N N . LEU A 1 84 ? -18.070 -2.071 31.486 1.00 87.94 84 LEU A N 1
ATOM 674 C CA . LEU A 1 84 ? -16.988 -1.792 30.542 1.00 87.94 84 LEU A CA 1
ATOM 675 C C . LEU A 1 84 ? -15.956 -2.916 30.518 1.00 87.94 84 LEU A C 1
ATOM 677 O O . LEU A 1 84 ? -15.509 -3.283 29.434 1.00 87.94 84 LEU A O 1
ATOM 681 N N . ASP A 1 85 ? -15.615 -3.480 31.673 1.00 86.44 85 ASP A N 1
ATOM 682 C CA . ASP A 1 85 ? -14.684 -4.606 31.769 1.00 86.44 85 ASP A CA 1
ATOM 683 C C . ASP A 1 85 ? -15.232 -5.853 31.052 1.00 86.44 85 ASP A C 1
ATOM 685 O O . ASP A 1 85 ? -14.554 -6.441 30.212 1.00 86.44 85 ASP A O 1
ATOM 689 N N . ILE A 1 86 ? -16.512 -6.179 31.268 1.00 86.25 86 ILE A N 1
ATOM 690 C CA . ILE A 1 86 ? -17.184 -7.321 30.622 1.00 86.25 86 ILE A CA 1
ATOM 691 C C . ILE A 1 86 ? -17.345 -7.119 29.105 1.00 86.25 86 ILE A C 1
ATOM 693 O O . ILE A 1 86 ? -17.218 -8.067 28.330 1.00 86.25 86 ILE A O 1
ATOM 697 N N . LEU A 1 87 ? -17.664 -5.897 28.668 1.00 83.38 87 LEU A N 1
ATOM 698 C CA . LEU A 1 87 ? -17.922 -5.580 27.259 1.00 83.38 87 LEU A CA 1
ATOM 699 C C . LEU A 1 87 ? -16.649 -5.295 26.456 1.00 83.38 87 LEU A C 1
ATOM 701 O O . LEU A 1 87 ? -16.717 -5.217 25.227 1.00 83.38 87 LEU A O 1
ATOM 705 N N . THR A 1 88 ? -15.500 -5.124 27.113 1.00 80.94 88 THR A N 1
ATOM 706 C CA . THR A 1 88 ? -14.221 -4.961 26.422 1.00 80.94 88 THR A CA 1
ATOM 707 C C . THR A 1 88 ? -13.832 -6.302 25.802 1.00 80.94 88 THR A C 1
ATOM 709 O O . THR A 1 88 ? -13.577 -7.269 26.521 1.00 80.94 88 THR A O 1
ATOM 712 N N . PRO A 1 89 ? -13.787 -6.414 24.462 1.00 71.31 89 PRO A N 1
ATOM 713 C CA . PRO A 1 89 ? -13.458 -7.680 23.834 1.00 71.31 89 PRO A CA 1
ATOM 714 C C . PRO A 1 89 ? -12.005 -8.065 24.150 1.00 71.31 89 PRO A C 1
ATOM 716 O O . PRO A 1 89 ? -11.138 -7.185 24.215 1.00 71.31 89 PRO A O 1
ATOM 719 N N . PRO A 1 90 ? -11.698 -9.369 24.281 1.00 69.12 90 PRO A N 1
ATOM 720 C CA . PRO A 1 90 ? -10.328 -9.818 24.474 1.00 69.12 90 PRO A CA 1
ATOM 721 C C . PRO A 1 90 ? -9.450 -9.305 23.323 1.00 69.12 90 PRO A C 1
ATOM 723 O O . PRO A 1 90 ? -9.909 -9.242 22.173 1.00 69.12 90 PRO A O 1
ATOM 726 N N . PRO A 1 91 ? -8.186 -8.928 23.599 1.00 65.88 91 PRO A N 1
ATOM 727 C CA . PRO A 1 91 ? -7.301 -8.387 22.583 1.00 65.88 91 PRO A CA 1
ATOM 728 C C . PRO A 1 91 ? -7.254 -9.354 21.396 1.00 65.88 91 PRO A C 1
ATOM 730 O O . PRO A 1 91 ? -7.081 -10.560 21.596 1.00 65.88 91 PRO A O 1
ATOM 733 N N . PRO A 1 92 ? -7.433 -8.863 20.156 1.00 62.12 92 PRO A N 1
ATOM 734 C CA . PRO A 1 92 ? -7.556 -9.737 19.004 1.00 62.12 92 PRO A CA 1
ATOM 735 C C . PRO A 1 92 ? -6.312 -10.616 18.897 1.00 62.12 92 PRO A C 1
ATOM 737 O O . PRO A 1 92 ? -5.203 -10.109 18.702 1.00 62.12 92 PRO A O 1
ATOM 740 N N . GLN A 1 93 ? -6.524 -11.932 18.984 1.00 61.97 93 GLN A N 1
ATOM 741 C CA . GLN A 1 93 ? -5.528 -12.995 18.813 1.00 61.97 93 GLN A CA 1
ATOM 742 C C . GLN A 1 93 ? -5.127 -13.119 17.334 1.00 61.97 93 GLN A C 1
ATOM 744 O O . GLN A 1 93 ? -5.181 -14.173 16.709 1.00 61.97 93 GLN A O 1
ATOM 749 N N . GLY A 1 94 ? -4.775 -11.995 16.718 1.00 57.91 94 GLY A N 1
ATOM 750 C CA . GLY A 1 94 ? -4.265 -11.974 15.364 1.00 57.91 94 GLY A CA 1
ATOM 751 C C . GLY A 1 94 ? -2.829 -12.471 15.368 1.00 57.91 94 GLY A C 1
ATOM 752 O O . GLY A 1 94 ? -2.008 -11.950 16.119 1.00 57.91 94 GLY A O 1
ATOM 753 N N . ILE A 1 95 ? -2.519 -13.414 14.476 1.00 56.84 95 ILE A N 1
ATOM 754 C CA . ILE A 1 95 ? -1.148 -13.773 14.094 1.00 56.84 95 ILE A CA 1
ATOM 755 C C . ILE A 1 95 ? -0.381 -12.466 13.869 1.00 56.84 95 ILE A C 1
ATOM 757 O O . ILE A 1 95 ? -0.636 -11.735 12.902 1.00 56.84 95 ILE A O 1
ATOM 761 N N . THR A 1 96 ? 0.511 -12.131 14.798 1.00 62.69 96 THR A N 1
ATOM 762 C CA . THR A 1 96 ? 1.383 -10.975 14.651 1.00 62.69 96 THR A CA 1
ATOM 763 C C . THR A 1 96 ? 2.338 -11.263 13.490 1.00 62.69 96 THR A C 1
ATOM 765 O O . THR A 1 96 ? 2.707 -12.419 13.261 1.00 62.69 96 THR A O 1
ATOM 768 N N . PRO A 1 97 ? 2.758 -10.252 12.713 1.00 62.94 97 PRO A N 1
ATOM 769 C CA . PRO A 1 97 ? 3.742 -10.456 11.646 1.00 62.94 97 PRO A CA 1
ATOM 770 C C . PRO A 1 97 ? 4.991 -11.196 12.157 1.00 62.94 97 PRO A C 1
ATOM 772 O O . PRO A 1 97 ? 5.539 -12.056 11.472 1.00 62.94 97 PRO A O 1
ATOM 775 N N . PHE A 1 98 ? 5.355 -10.936 13.417 1.00 63.09 98 PHE A N 1
ATOM 776 C CA . PHE A 1 98 ? 6.457 -11.575 14.125 1.00 63.09 98 PHE A CA 1
ATOM 777 C C . PHE A 1 98 ? 6.251 -13.079 14.375 1.00 63.09 98 PHE A C 1
ATOM 779 O O . PHE A 1 98 ? 7.185 -13.855 14.180 1.00 63.09 98 PHE A O 1
ATOM 786 N N . SER A 1 99 ? 5.042 -13.531 14.741 1.00 64.75 99 SER A N 1
ATOM 787 C CA . SER A 1 99 ? 4.779 -14.969 14.924 1.00 64.75 99 SER A CA 1
ATOM 788 C C . SER A 1 99 ? 4.785 -15.730 13.596 1.00 64.75 99 SER A C 1
ATOM 790 O O . SER A 1 99 ? 5.245 -16.871 13.540 1.00 64.75 99 SER A O 1
ATOM 792 N N . ARG A 1 100 ? 4.364 -15.077 12.504 1.00 64.12 100 ARG A N 1
ATOM 793 C CA . ARG A 1 100 ? 4.424 -15.643 11.149 1.00 64.12 100 ARG A CA 1
ATOM 794 C C . ARG A 1 100 ? 5.864 -15.767 10.637 1.00 64.12 100 ARG A C 1
ATOM 796 O O . ARG A 1 100 ? 6.215 -16.813 10.102 1.00 64.12 100 ARG A O 1
ATOM 803 N N . TRP A 1 101 ? 6.699 -14.747 10.860 1.00 66.00 101 TRP A N 1
ATOM 804 C CA . TRP A 1 101 ? 8.132 -14.779 10.531 1.00 66.00 101 TRP A CA 1
ATOM 805 C C . TRP A 1 101 ? 8.861 -15.866 11.322 1.00 66.00 101 TRP A C 1
ATOM 807 O O . TRP A 1 101 ? 9.626 -16.644 10.755 1.00 66.00 101 TRP A O 1
ATOM 817 N N . LYS A 1 102 ? 8.603 -15.957 12.633 1.00 71.75 102 LYS A N 1
ATOM 818 C CA . LYS A 1 102 ? 9.219 -16.974 13.493 1.00 71.75 102 LYS A CA 1
ATOM 819 C C . LYS A 1 102 ? 8.908 -18.389 12.998 1.00 71.75 102 LYS A C 1
ATOM 821 O O . LYS A 1 102 ? 9.825 -19.193 12.939 1.00 71.75 102 LYS A O 1
ATOM 826 N N . ARG A 1 103 ? 7.665 -18.646 12.563 1.00 71.00 103 ARG A N 1
ATOM 827 C CA . ARG A 1 103 ? 7.232 -19.938 11.998 1.00 71.00 103 ARG A CA 1
ATOM 828 C C . ARG A 1 103 ? 7.955 -20.311 10.698 1.00 71.00 103 ARG A C 1
ATOM 830 O O . ARG A 1 103 ? 8.163 -21.490 10.448 1.00 71.00 103 ARG A O 1
ATOM 837 N N . TRP A 1 104 ? 8.315 -19.325 9.878 1.00 64.81 104 TRP A N 1
ATOM 838 C CA . TRP A 1 104 ? 8.995 -19.544 8.596 1.00 64.81 104 TRP A CA 1
ATOM 839 C C . TRP A 1 104 ? 10.501 -19.795 8.754 1.00 64.81 104 TRP A C 1
ATOM 841 O O . TRP A 1 104 ? 11.085 -20.492 7.945 1.00 64.81 104 TRP A O 1
ATOM 851 N N . ARG A 1 105 ? 11.125 -19.259 9.814 1.00 72.06 105 ARG A N 1
ATOM 852 C CA . ARG A 1 105 ? 12.533 -19.541 10.166 1.00 72.06 105 ARG A CA 1
ATOM 853 C C . ARG A 1 105 ? 12.746 -20.847 10.934 1.00 72.06 105 ARG A C 1
ATOM 855 O O . ARG A 1 105 ? 13.886 -21.215 11.182 1.00 72.06 105 ARG A O 1
ATOM 862 N N . SER A 1 106 ? 11.670 -21.472 11.398 1.00 69.12 106 SER A N 1
ATOM 863 C CA . SER A 1 106 ? 11.705 -22.716 12.174 1.00 69.12 106 SER A CA 1
ATOM 864 C C . SER A 1 106 ? 11.388 -23.962 11.334 1.00 69.12 106 SER A C 1
ATOM 866 O O . SER A 1 106 ? 11.139 -25.016 11.911 1.00 69.12 106 SER A O 1
ATOM 868 N N . GLN A 1 107 ? 11.347 -23.820 10.007 1.00 54.50 107 GLN A N 1
ATOM 869 C CA . GLN A 1 107 ? 11.406 -24.909 9.026 1.00 54.50 107 GLN A CA 1
ATOM 870 C C . GLN A 1 107 ? 12.773 -24.866 8.350 1.00 54.50 107 GLN A C 1
ATOM 872 O O . GLN A 1 107 ? 13.269 -25.958 8.010 1.00 54.50 107 GLN A O 1
#

Radius of gyration: 32.1 Å; Cα contacts (8 Å, |Δi|>4): 22; chains: 1; bounding box: 75×32×80 Å

Sequence (107 aa):
MKFKLERLTEIYKKLEEDFGETVLYVPKFDMQTAALWLSPLLVAGAAAGVWTYQKHRQKTNVHIMALNLVRGVPLTPKEKETMLDILTPPPPQGITPFSRWKRWRSQ

pLDDT: mean 79.89, std 11.14, range [54.5, 97.75]

Organism: NCBI:txid152421

Nearest PDB structures (foldseek):
  7cth-assembly1_E-2  TM=4.518E-01  e=1.698E+00  dengue virus type 2
  7cth-assembly1_E-4  TM=4.518E-01  e=1.698E+00  dengue virus type 2

InterPro domains:
  IPR005616 CcmH/CycL/Ccl2/NrfF, N-terminal [PF03918] (9-83)

Solvent-accessible surface area (backbone atoms only — not comparable to full-atom values): 6455 Å² total; per-residue (Å²): 114,69,72,62,53,55,52,48,55,53,51,50,52,51,46,36,69,78,57,35,75,72,68,63,76,70,80,79,86,47,70,67,56,54,51,62,72,45,44,62,59,52,52,51,50,51,53,51,52,51,51,53,51,52,57,52,50,55,60,53,50,53,57,52,47,39,54,54,62,56,69,78,49,99,61,55,75,68,56,45,54,54,49,46,61,73,52,50,72,77,78,80,88,61,85,45,73,64,61,54,52,53,59,64,74,72,111

Foldseek 3Di:
DVVVVVVVVVVVVVCCVPPNPVRVPPPDPDPVVVCVVCVVVVVVVVVVVVVVVVVVVVLVVQLVVQVVVLVPDPDDPVVSVVSSVVSNDDDPPDCDPVNVVVVVVVD

Mean predicted aligned error: 15.23 Å